Protein AF-A0A3M3ZLD3-F1 (afdb_monomer)

Organism: NCBI:txid251706

Secondary structure (DSSP, 8-state):
-------S-PPPP-HHHHHHHHHHHHHHHHHHHTPPPP-GGG--

Mean predicted aligned error: 5.74 Å

Radius of gyration: 18.02 Å; Cα contacts (8 Å, |Δi|>4): 5; chains: 1; bounding box: 38×32×41 Å

Structure (mmCIF, N/CA/C/O backbone):
data_AF-A0A3M3ZLD3-F1
#
_entry.id   AF-A0A3M3ZLD3-F1
#
loop_
_atom_site.group_PDB
_atom_site.id
_atom_site.type_symbol
_atom_site.label_atom_id
_atom_site.label_alt_id
_atom_site.label_comp_id
_atom_site.label_asym_id
_atom_site.label_entity_id
_atom_site.label_seq_id
_atom_site.pdbx_PDB_ins_code
_atom_site.Cartn_x
_atom_site.Cartn_y
_atom_site.Cartn_z
_atom_site.occupancy
_atom_site.B_iso_or_equiv
_atom_site.auth_seq_id
_atom_site.auth_comp_id
_atom_site.auth_asym_id
_atom_site.auth_atom_id
_atom_site.pdbx_PDB_model_num
ATOM 1 N N . GLY A 1 1 ? 16.738 24.330 -18.390 1.00 69.81 1 GLY A N 1
ATOM 2 C CA . GLY A 1 1 ? 16.382 23.167 -19.227 1.00 69.81 1 GLY A CA 1
ATOM 3 C C . GLY A 1 1 ? 15.264 23.571 -20.161 1.00 69.81 1 GLY A C 1
ATOM 4 O O . GLY A 1 1 ? 14.319 24.175 -19.681 1.00 69.81 1 GLY A O 1
ATOM 5 N N . GLN A 1 2 ? 15.396 23.335 -21.469 1.00 81.19 2 GLN A N 1
ATOM 6 C CA . GLN A 1 2 ? 14.470 23.878 -22.481 1.00 81.19 2 GLN A CA 1
ATOM 7 C C . GLN A 1 2 ? 13.351 22.910 -22.908 1.00 81.19 2 GLN A C 1
ATOM 9 O O . GLN A 1 2 ? 12.407 23.352 -23.551 1.00 81.19 2 GLN A O 1
ATOM 14 N N . ARG A 1 3 ? 13.438 21.611 -22.578 1.00 84.00 3 ARG A N 1
ATOM 15 C CA . ARG A 1 3 ? 12.409 20.608 -22.916 1.00 84.00 3 ARG A CA 1
ATOM 16 C C . ARG A 1 3 ? 12.631 19.278 -22.196 1.00 84.00 3 ARG A C 1
ATOM 18 O O . ARG A 1 3 ? 13.776 18.886 -21.980 1.00 84.00 3 ARG A O 1
ATOM 25 N N . TRP A 1 4 ? 11.531 18.607 -21.862 1.00 90.56 4 TRP A N 1
ATOM 26 C CA . TRP A 1 4 ? 11.496 17.236 -21.351 1.00 90.56 4 TRP A CA 1
ATOM 27 C C . TRP A 1 4 ? 11.152 16.282 -22.493 1.00 90.56 4 TRP A C 1
ATOM 29 O O . TRP A 1 4 ? 10.198 16.529 -23.226 1.00 90.56 4 TRP A O 1
ATOM 39 N N . ASN A 1 5 ? 11.917 15.200 -22.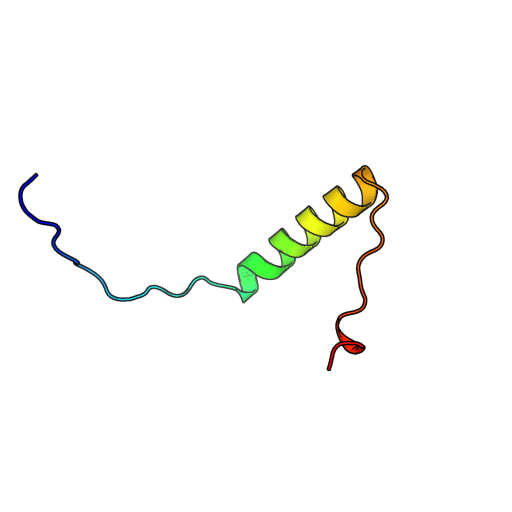629 1.00 90.06 5 ASN A N 1
ATOM 40 C CA . ASN A 1 5 ? 11.612 14.123 -23.566 1.00 90.06 5 ASN A CA 1
ATOM 41 C C . ASN A 1 5 ? 11.090 12.928 -22.766 1.00 90.06 5 ASN A C 1
ATOM 43 O O . ASN A 1 5 ? 11.820 12.380 -21.939 1.00 90.06 5 ASN A O 1
ATOM 47 N N . LEU A 1 6 ? 9.840 12.534 -23.004 1.00 92.50 6 LEU A N 1
ATOM 48 C CA . LEU A 1 6 ? 9.277 11.311 -22.441 1.00 92.50 6 LEU A CA 1
ATOM 49 C C . LEU A 1 6 ? 9.882 10.115 -23.192 1.00 92.50 6 LEU A C 1
ATOM 51 O O . LEU A 1 6 ? 9.774 10.051 -24.414 1.00 92.50 6 LEU A O 1
ATOM 55 N N . ILE A 1 7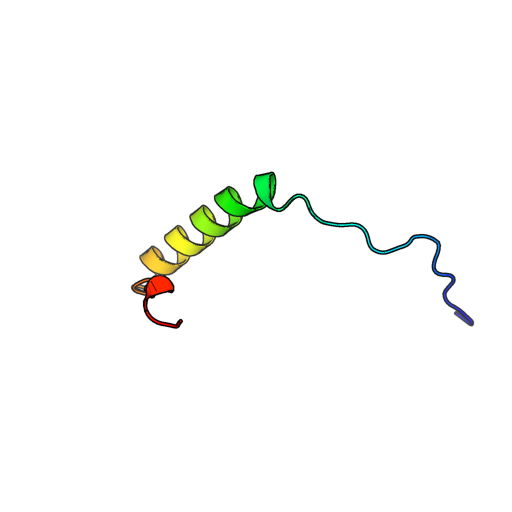 ? 10.551 9.208 -22.483 1.00 93.94 7 ILE A N 1
ATOM 56 C CA . ILE A 1 7 ? 11.257 8.060 -23.089 1.00 93.94 7 ILE A CA 1
ATOM 57 C C . ILE A 1 7 ? 10.573 6.717 -22.818 1.00 93.94 7 ILE A C 1
ATOM 59 O O . ILE A 1 7 ? 11.036 5.687 -23.299 1.00 93.94 7 ILE A O 1
ATOM 63 N N . SER A 1 8 ? 9.492 6.717 -22.039 1.00 94.19 8 SER A N 1
ATOM 64 C CA . SER A 1 8 ? 8.727 5.520 -21.710 1.00 94.19 8 SER A CA 1
ATOM 65 C C . SER A 1 8 ? 7.245 5.841 -21.562 1.00 94.19 8 SER A C 1
ATOM 67 O O . SER A 1 8 ? 6.882 6.939 -21.131 1.00 94.19 8 SER A O 1
ATOM 69 N N . ASP A 1 9 ? 6.415 4.844 -21.851 1.00 92.38 9 ASP A N 1
ATOM 70 C CA . ASP A 1 9 ? 4.992 4.852 -21.527 1.00 92.38 9 ASP A CA 1
ATOM 71 C C . ASP A 1 9 ? 4.750 4.637 -20.022 1.00 92.38 9 ASP A C 1
ATOM 73 O O . ASP A 1 9 ? 5.678 4.518 -19.215 1.00 92.38 9 ASP A O 1
ATOM 77 N N . TRP A 1 10 ? 3.475 4.588 -19.635 1.00 93.19 10 TRP A N 1
ATOM 78 C CA . TRP A 1 10 ? 3.053 4.289 -18.271 1.00 93.19 10 TRP A CA 1
ATOM 79 C C . TRP A 1 10 ? 3.465 2.881 -17.844 1.00 93.19 10 TRP A C 1
ATOM 81 O O . TRP A 1 10 ? 3.020 1.884 -18.410 1.00 93.19 10 TRP A O 1
ATOM 91 N N . ILE A 1 11 ? 4.263 2.804 -16.783 1.00 92.31 11 ILE A N 1
ATOM 92 C CA . ILE A 1 11 ? 4.688 1.541 -16.183 1.00 92.31 11 ILE A CA 1
ATOM 93 C C . ILE A 1 11 ? 3.742 1.206 -15.031 1.00 92.31 11 ILE A C 1
ATOM 95 O O . ILE A 1 11 ? 3.586 1.986 -14.089 1.00 92.31 11 ILE A O 1
ATOM 99 N N . GLN A 1 12 ? 3.101 0.040 -15.101 1.00 94.75 12 GLN A N 1
ATOM 100 C CA . GLN A 1 12 ? 2.228 -0.436 -14.033 1.00 94.75 12 GLN A CA 1
ATOM 101 C C . GLN A 1 12 ? 3.049 -0.971 -12.859 1.00 94.75 12 GLN A C 1
ATOM 103 O O . GLN A 1 12 ? 3.992 -1.738 -13.034 1.00 94.75 12 GLN A O 1
ATOM 108 N N . ALA A 1 13 ? 2.659 -0.584 -11.646 1.00 93.94 13 ALA A N 1
ATOM 109 C CA . ALA A 1 13 ? 3.224 -1.157 -10.435 1.00 93.94 13 ALA A CA 1
ATOM 110 C C . ALA A 1 13 ? 2.663 -2.564 -10.188 1.00 93.94 13 ALA A C 1
ATOM 112 O O . ALA A 1 13 ? 1.471 -2.809 -10.402 1.00 93.94 13 ALA A O 1
ATOM 113 N N . ASP A 1 14 ? 3.496 -3.455 -9.651 1.00 95.31 14 ASP A N 1
ATOM 114 C CA . ASP A 1 14 ? 3.053 -4.768 -9.190 1.00 95.31 14 ASP A CA 1
ATOM 115 C C . ASP A 1 14 ? 2.226 -4.628 -7.906 1.00 95.31 14 ASP A C 1
ATOM 117 O O . ASP A 1 14 ? 2.722 -4.627 -6.777 1.00 95.31 14 ASP A O 1
ATOM 121 N N . ARG A 1 15 ? 0.916 -4.476 -8.090 1.00 94.00 15 ARG A N 1
ATOM 122 C CA . ARG A 1 15 ? -0.024 -4.353 -6.979 1.00 94.00 15 ARG A CA 1
ATOM 123 C C . ARG A 1 15 ? -0.160 -5.640 -6.181 1.00 94.00 15 ARG A C 1
ATOM 125 O O . ARG A 1 15 ? -0.456 -5.538 -4.996 1.00 94.00 15 ARG A O 1
ATOM 132 N N . ALA A 1 16 ? 0.040 -6.808 -6.787 1.00 95.69 16 ALA A N 1
ATOM 133 C CA . ALA A 1 16 ? -0.086 -8.076 -6.075 1.00 95.69 16 ALA A CA 1
ATOM 134 C C . ALA A 1 16 ? 1.015 -8.203 -5.017 1.00 95.69 16 ALA A C 1
ATOM 136 O O . ALA A 1 16 ? 0.732 -8.565 -3.876 1.00 95.69 16 ALA A O 1
ATOM 137 N N . LEU A 1 17 ? 2.238 -7.799 -5.366 1.00 94.44 17 LEU A N 1
ATOM 138 C CA . LEU A 1 17 ? 3.356 -7.743 -4.432 1.00 94.44 17 LEU A CA 1
ATOM 139 C C . LEU A 1 17 ? 3.189 -6.638 -3.379 1.00 94.44 17 LEU A C 1
ATOM 141 O O . LEU A 1 17 ? 3.455 -6.847 -2.197 1.00 94.44 17 LEU A O 1
ATOM 145 N N . LEU A 1 18 ? 2.763 -5.444 -3.799 1.00 96.00 18 LEU A N 1
ATOM 146 C CA . LEU A 1 18 ? 2.733 -4.271 -2.921 1.00 96.00 18 LEU A CA 1
ATOM 147 C C . LEU A 1 18 ? 1.560 -4.271 -1.937 1.00 96.00 18 LEU A C 1
ATOM 149 O O . LEU A 1 18 ? 1.673 -3.716 -0.844 1.00 96.00 18 LEU A O 1
ATOM 153 N N . ARG A 1 19 ? 0.427 -4.878 -2.303 1.00 95.44 19 ARG A N 1
ATOM 154 C CA . ARG A 1 19 ? -0.785 -4.877 -1.480 1.00 95.44 19 ARG A CA 1
ATOM 155 C C . ARG A 1 19 ? -0.577 -5.392 -0.047 1.00 95.44 19 ARG A C 1
ATOM 157 O O . ARG A 1 19 ? -0.953 -4.648 0.859 1.00 95.44 19 ARG A O 1
ATOM 164 N N . PRO A 1 20 ? 0.034 -6.569 0.199 1.00 96.62 20 PRO A N 1
ATOM 165 C CA . PRO A 1 20 ? 0.229 -7.059 1.565 1.00 96.62 20 PRO A CA 1
ATOM 166 C C . PRO A 1 20 ? 1.110 -6.127 2.409 1.00 96.62 20 PRO A C 1
ATOM 168 O O . PRO A 1 20 ? 0.870 -5.962 3.602 1.00 96.62 20 PRO A O 1
ATOM 171 N N . ILE A 1 21 ? 2.095 -5.465 1.794 1.00 96.38 21 ILE A N 1
ATOM 172 C CA . ILE A 1 21 ? 2.989 -4.520 2.479 1.00 96.38 21 ILE A CA 1
ATOM 173 C C . ILE A 1 21 ? 2.211 -3.273 2.919 1.00 96.38 21 ILE A C 1
ATOM 175 O O . ILE A 1 21 ? 2.338 -2.818 4.057 1.00 96.38 21 ILE A O 1
ATOM 179 N N . ILE A 1 22 ? 1.376 -2.737 2.024 1.00 95.44 22 ILE A N 1
ATOM 180 C CA . ILE A 1 22 ? 0.530 -1.572 2.305 1.00 95.44 22 ILE A CA 1
ATOM 181 C C . ILE A 1 22 ? -0.454 -1.887 3.434 1.00 95.44 22 ILE A C 1
ATOM 183 O O . ILE A 1 22 ? -0.601 -1.090 4.358 1.00 95.44 22 ILE A O 1
ATOM 187 N N . GLU A 1 23 ? -1.107 -3.047 3.385 1.00 94.69 23 GLU A N 1
ATOM 188 C CA . GLU A 1 23 ? -2.080 -3.455 4.403 1.00 94.69 23 GLU A CA 1
ATOM 189 C C . GLU A 1 23 ? -1.429 -3.665 5.772 1.00 94.69 23 GLU A C 1
ATOM 191 O O . GLU A 1 23 ? -1.969 -3.198 6.775 1.00 94.69 23 GLU A O 1
ATOM 196 N N . ALA A 1 24 ? -0.240 -4.275 5.823 1.00 96.19 24 ALA A N 1
ATOM 197 C CA . ALA A 1 24 ? 0.513 -4.435 7.064 1.00 96.19 24 ALA A CA 1
ATOM 198 C C . ALA A 1 24 ? 0.875 -3.079 7.696 1.00 96.19 24 ALA A C 1
ATOM 200 O O . ALA A 1 24 ? 0.644 -2.864 8.889 1.00 96.19 24 ALA A O 1
ATOM 201 N N . SER A 1 25 ? 1.384 -2.140 6.891 1.00 96.38 25 SER A N 1
ATOM 202 C CA . SER A 1 25 ? 1.724 -0.790 7.356 1.00 96.38 25 SER A CA 1
ATOM 203 C C . SER A 1 25 ? 0.490 -0.016 7.832 1.00 96.38 25 SER A C 1
ATOM 205 O O . SER A 1 25 ? 0.509 0.590 8.906 1.00 96.38 25 SER A O 1
ATOM 207 N N . ALA A 1 26 ? -0.612 -0.082 7.082 1.00 95.19 26 ALA A N 1
ATOM 208 C CA . ALA A 1 26 ? -1.863 0.573 7.447 1.00 95.19 26 ALA A CA 1
ATOM 209 C C . ALA A 1 26 ? -2.461 0.001 8.743 1.00 95.19 26 ALA A C 1
ATOM 211 O O . ALA A 1 26 ? -2.920 0.763 9.594 1.00 95.19 26 ALA A O 1
ATOM 212 N N . ALA A 1 27 ? -2.424 -1.322 8.925 1.00 94.75 27 ALA A N 1
ATOM 213 C CA . ALA A 1 27 ? -2.908 -1.979 10.137 1.00 94.75 27 ALA A CA 1
ATOM 214 C C . ALA A 1 27 ? -2.081 -1.587 11.370 1.00 94.75 27 ALA A 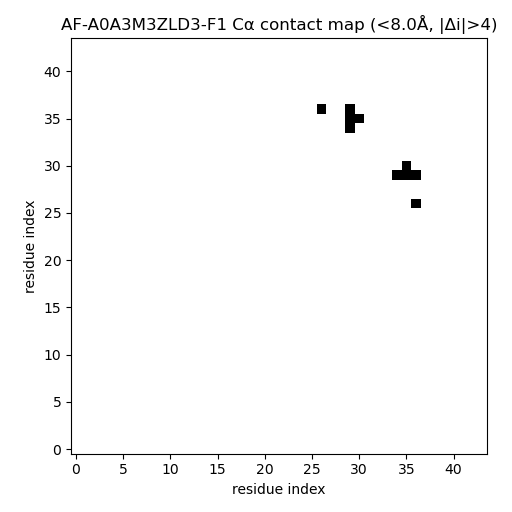C 1
ATOM 216 O O . ALA A 1 27 ? -2.646 -1.311 12.432 1.00 94.75 27 ALA A O 1
ATOM 217 N N . GLN A 1 28 ? -0.754 -1.508 11.228 1.00 96.56 28 GLN A N 1
ATOM 218 C CA . GLN A 1 28 ? 0.123 -1.032 12.295 1.00 96.56 28 GLN A CA 1
ATOM 219 C C . GLN A 1 28 ? -0.218 0.409 12.688 1.00 96.56 28 GLN A C 1
ATOM 221 O O . GLN A 1 28 ? -0.439 0.690 13.865 1.00 96.56 28 GLN A O 1
ATOM 226 N N . TYR A 1 29 ? -0.332 1.305 11.707 1.00 96.12 29 TYR A N 1
ATOM 227 C CA . TYR A 1 29 ? -0.687 2.698 11.959 1.00 96.12 29 TYR A CA 1
ATOM 228 C C . TYR A 1 29 ? -2.055 2.829 12.642 1.00 96.12 29 TYR A C 1
ATOM 230 O O . TY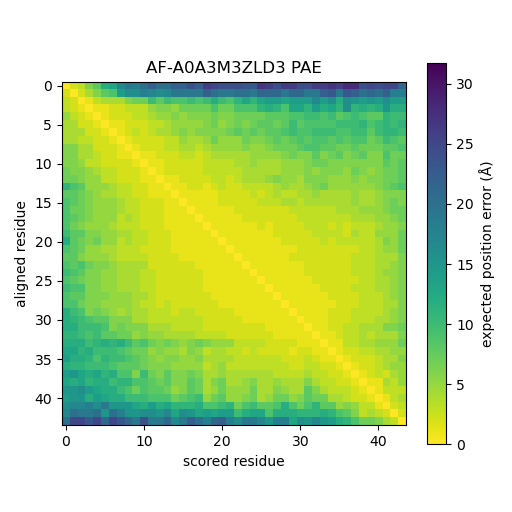R A 1 29 ? -2.211 3.583 13.604 1.00 96.12 29 TYR A O 1
ATOM 238 N N . ALA A 1 30 ? -3.046 2.060 12.185 1.00 95.81 30 ALA A N 1
ATOM 239 C CA . ALA A 1 30 ? -4.376 2.059 12.774 1.00 95.81 30 ALA A CA 1
ATOM 240 C C . ALA A 1 30 ? -4.342 1.631 14.248 1.00 95.81 30 ALA A 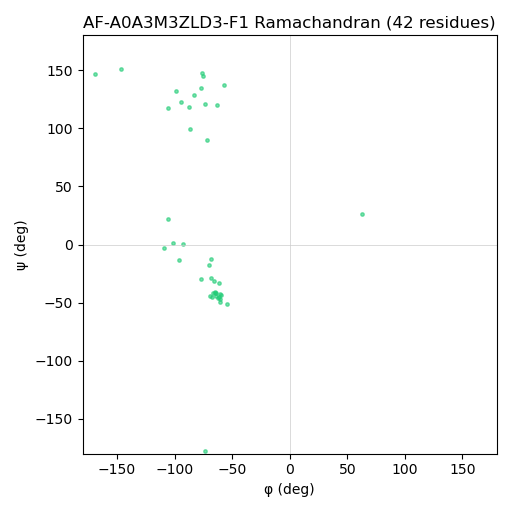C 1
ATOM 242 O O . ALA A 1 30 ? -4.949 2.287 15.095 1.00 95.81 30 ALA A O 1
ATOM 243 N N . LYS A 1 31 ? -3.555 0.599 14.575 1.00 94.94 31 LYS A N 1
ATOM 244 C CA . LYS A 1 31 ? -3.336 0.153 15.955 1.00 94.94 31 LYS A CA 1
ATOM 245 C C . LYS A 1 31 ? -2.679 1.235 16.815 1.00 94.94 31 LYS A C 1
ATOM 247 O O . LYS A 1 31 ? -3.132 1.477 17.928 1.00 94.94 31 LYS A O 1
ATOM 252 N N . GLU A 1 32 ? -1.642 1.900 16.308 1.00 96.19 32 GLU A N 1
ATOM 253 C CA . GLU A 1 32 ? -0.918 2.955 17.034 1.00 96.19 32 GLU A CA 1
ATOM 254 C C . GLU A 1 32 ? -1.773 4.199 17.297 1.00 96.19 32 GLU A C 1
ATOM 256 O O . GLU A 1 32 ? -1.579 4.897 18.292 1.00 96.19 32 GLU A O 1
ATOM 261 N N . LYS A 1 33 ? -2.716 4.493 16.400 1.00 96.00 33 LYS A N 1
ATOM 262 C CA . LYS A 1 33 ? -3.574 5.681 16.476 1.00 96.00 33 LYS A CA 1
ATOM 263 C C . LYS A 1 33 ? -4.977 5.397 17.006 1.00 96.00 33 LYS A C 1
ATOM 265 O O . LYS A 1 33 ? -5.780 6.321 17.079 1.00 96.00 33 LYS A O 1
ATOM 270 N N . GLY A 1 34 ? -5.279 4.150 17.371 1.00 93.62 34 GLY A N 1
ATOM 271 C CA . GLY A 1 34 ? -6.616 3.747 17.815 1.00 93.62 34 GLY A CA 1
ATOM 272 C C . GLY A 1 34 ? -7.691 3.910 16.733 1.00 93.62 34 GLY A C 1
ATOM 273 O O . GLY A 1 34 ? -8.861 4.117 17.045 1.00 93.62 34 GLY A O 1
ATOM 274 N N . ILE A 1 35 ? -7.308 3.849 15.457 1.00 94.31 35 ILE A N 1
ATOM 275 C CA . ILE A 1 35 ? -8.229 3.965 14.326 1.00 94.31 35 ILE A CA 1
ATOM 276 C C . ILE A 1 35 ? -8.854 2.592 14.088 1.00 94.31 35 ILE A C 1
ATOM 278 O O . ILE A 1 35 ? -8.147 1.597 13.945 1.00 94.31 35 ILE A O 1
ATOM 282 N N . THR A 1 36 ? -10.181 2.537 14.004 1.00 91.75 36 THR A N 1
ATOM 283 C CA . THR A 1 36 ? -10.889 1.318 13.593 1.00 91.75 36 THR A CA 1
ATOM 284 C C . THR A 1 36 ? -11.011 1.311 12.066 1.00 91.75 36 THR A C 1
ATOM 286 O O . THR A 1 36 ? -11.625 2.235 11.521 1.00 91.75 36 T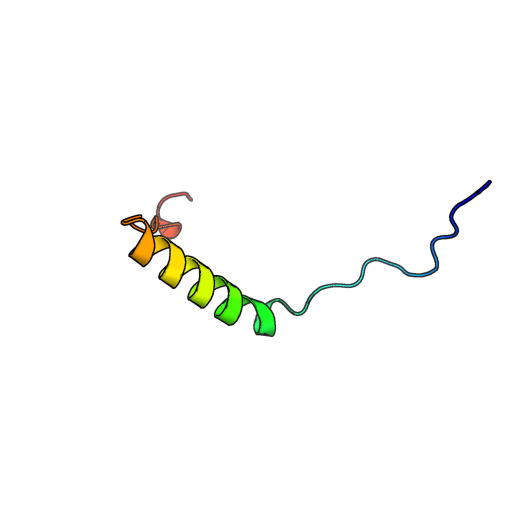HR A O 1
ATOM 289 N N . PRO A 1 37 ? -10.427 0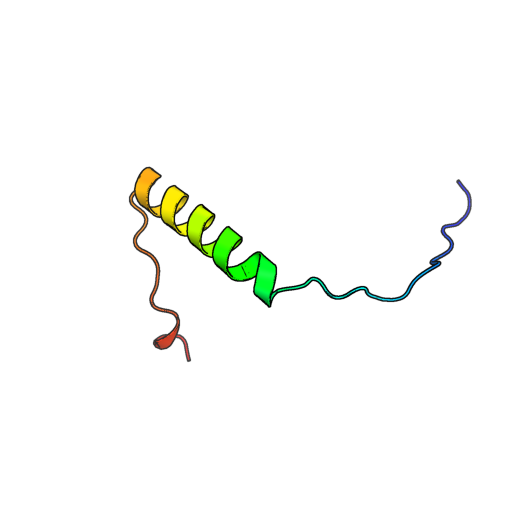.327 11.352 1.00 90.69 37 PRO A N 1
ATOM 290 C CA . PRO A 1 37 ? -10.558 0.233 9.902 1.00 90.69 37 PRO A CA 1
ATOM 291 C C . PRO A 1 37 ? -12.026 0.153 9.474 1.00 90.69 37 PRO A C 1
ATOM 293 O O . PRO A 1 37 ? -12.825 -0.556 10.088 1.00 90.69 37 PRO A O 1
ATOM 296 N N . ARG A 1 38 ? -12.383 0.890 8.419 1.00 89.56 38 ARG A N 1
ATOM 297 C CA . ARG A 1 38 ? -13.741 0.890 7.864 1.00 89.56 38 ARG A CA 1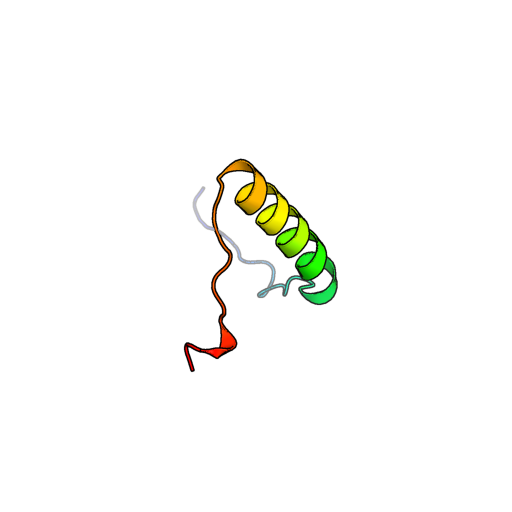
ATOM 298 C C . ARG A 1 38 ? -13.988 -0.378 7.055 1.00 89.56 38 ARG A C 1
ATOM 300 O O . ARG A 1 38 ? -13.087 -0.895 6.401 1.00 89.56 38 ARG A O 1
ATOM 307 N N . ASP A 1 39 ? -15.234 -0.830 7.071 1.00 88.25 39 ASP A N 1
ATOM 308 C CA . ASP A 1 39 ? -15.694 -1.931 6.235 1.00 88.25 39 ASP A CA 1
ATOM 309 C C . ASP A 1 39 ? -16.131 -1.399 4.865 1.00 88.25 39 ASP A C 1
ATOM 311 O O . ASP A 1 39 ? -17.236 -0.881 4.705 1.00 88.25 39 ASP A O 1
ATOM 315 N N . CYS A 1 40 ? -15.247 -1.524 3.876 1.00 87.06 40 CYS A N 1
ATOM 316 C CA . CYS A 1 40 ? -15.499 -1.047 2.517 1.00 87.06 40 CYS A CA 1
ATOM 317 C C . CYS A 1 40 ? -16.589 -1.843 1.779 1.00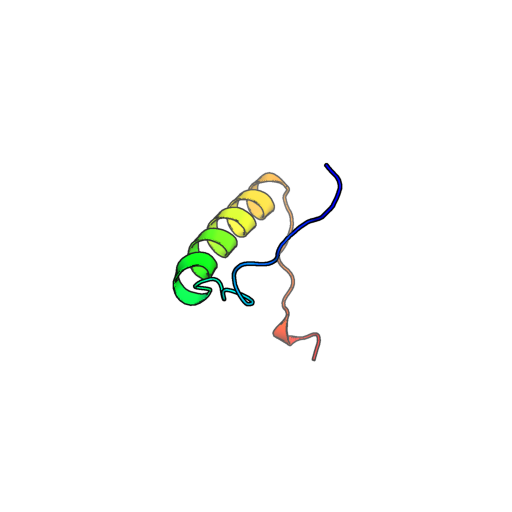 87.06 40 CYS A C 1
ATOM 319 O O . CYS A 1 40 ? -17.036 -1.395 0.728 1.00 87.06 40 CYS A O 1
ATOM 321 N N . SER A 1 41 ? -17.027 -3.002 2.291 1.00 88.44 41 SER A N 1
ATOM 322 C CA . SER A 1 41 ? -18.109 -3.778 1.663 1.00 88.44 41 SER A CA 1
ATOM 323 C C . SER A 1 41 ? -19.482 -3.112 1.796 1.00 88.44 41 SER A C 1
ATOM 325 O O . SER A 1 41 ? -20.399 -3.435 1.048 1.00 88.44 41 SER A O 1
ATOM 327 N N . LYS A 1 42 ? -19.616 -2.158 2.725 1.00 86.25 42 LYS A N 1
ATOM 328 C CA . LYS A 1 42 ? -20.859 -1.429 3.016 1.00 86.25 42 LYS A CA 1
ATOM 329 C C . LYS A 1 42 ? -21.002 -0.112 2.248 1.00 86.25 42 LYS A C 1
ATOM 331 O O . LYS A 1 42 ? -21.991 0.584 2.438 1.00 86.25 42 LYS A O 1
ATOM 336 N N . GLU A 1 43 ? -20.023 0.237 1.418 1.00 74.88 43 GLU A N 1
ATOM 337 C CA . GLU A 1 43 ? -19.930 1.521 0.702 1.00 74.88 43 GLU A CA 1
ATOM 338 C C . GLU A 1 43 ? -20.267 1.372 -0.801 1.00 74.88 43 GLU A C 1
ATOM 340 O O . GLU A 1 43 ? -19.806 2.166 -1.620 1.00 74.88 43 GLU A O 1
ATOM 345 N N . GLN A 1 44 ? -20.997 0.308 -1.165 1.00 59.53 44 GLN A N 1
ATOM 346 C CA . GLN A 1 44 ? -21.294 -0.090 -2.547 1.00 59.53 44 GLN A CA 1
ATOM 347 C C . GLN A 1 44 ? -22.463 0.687 -3.160 1.00 59.53 44 GLN A C 1
ATOM 349 O O . GLN A 1 44 ? -23.480 0.880 -2.456 1.00 59.53 44 GLN A O 1
#

Sequence (44 aa):
GQRWNLISDWIQADRALLRPIIEASAAQYAKEKGITPRDCSKEQ

Solvent-accessible surface area (backbone atoms only — not comparable to full-atom values): 3130 Å² total; per-residue (Å²): 136,95,78,85,80,86,88,72,79,91,78,82,76,66,56,81,73,46,46,63,57,53,52,53,53,52,52,50,51,24,63,78,68,72,50,79,84,80,73,72,83,78,75,118

pLDDT: mean 91.35, std 7.39, range [59.53, 96.62]

Foldseek 3Di:
DPDDDDPDDDDDDPCVVCVVVVVVVVVVVCVVVVNDDDDCVVVD